Protein AF-A0A846R2W8-F1 (afdb_monomer)

pLDDT: mean 92.47, std 6.95, range [57.16, 98.38]

Radius of gyration: 23.6 Å; Cα contacts (8 Å, |Δi|>4): 115; chains: 1; bounding box: 65×19×68 Å

Nearest PDB structures (foldseek):
  1jch-assembly1_A  TM=5.387E-01  e=5.344E+00  Escherichia coli str. K-12 substr. W3110
  7nsu-assembly1_D  TM=5.513E-01  e=8.727E+00  Escherichia coli

Mean predicted aligned error: 5.33 Å

Secondary structure (DSSP, 8-state):
--HHHHHHHHHHHHHHHHHHHHHHHHHHHHHHHHHHHHHHHHHHHHHHHHHHHHTT---TTHHHHHHHHHHHHHHHHHHHHHHHHHHHHHHHHHHHHHHHHHHHTT----HHHHHHHHHHHHHHHHHHHHHHHHHHHHHHHHHHHHHHHHHHH-

Organism: NCBI:txid523696

Foldseek 3Di:
DPPVVVVVVVVVVVVVVVVVVVVVVVLVVLLVCLCVLLVVLLVVLVVVVVVCVVVVDDDPPNVLSVVLNVLSVLLNVLSVVLVVLVVQLVVLVVVLVVQVVCVVVVHDHDPVSNVVSVVSNVVSVVSSVVSSVSSVVSSVSSVVSVVVVVVRVD

Structure (mmCIF, N/CA/C/O backbone):
data_AF-A0A846R2W8-F1
#
_entry.id   AF-A0A846R2W8-F1
#
loop_
_atom_site.group_PDB
_atom_site.id
_atom_site.type_symbol
_atom_site.label_atom_id
_atom_site.label_alt_id
_atom_site.label_comp_id
_atom_site.label_asym_id
_atom_site.label_entity_id
_atom_site.label_seq_id
_atom_site.pdbx_PDB_ins_code
_atom_site.Cartn_x
_atom_site.Cartn_y
_atom_site.Cartn_z
_atom_site.occupancy
_atom_site.B_iso_or_equiv
_atom_site.auth_seq_id
_atom_site.auth_comp_id
_atom_site.auth_asym_id
_atom_site.auth_atom_id
_atom_site.pdbx_PDB_model_num
ATOM 1 N N . MET A 1 1 ? -35.919 1.512 23.498 1.00 60.72 1 MET A N 1
ATOM 2 C CA . MET A 1 1 ? -35.783 2.609 22.513 1.00 60.72 1 MET A CA 1
ATOM 3 C C . MET A 1 1 ? -37.139 2.775 21.819 1.00 60.72 1 MET A C 1
ATOM 5 O O . MET A 1 1 ? -37.918 1.828 21.871 1.00 60.72 1 MET A O 1
ATOM 9 N N . LYS A 1 2 ? -37.512 3.927 21.231 1.00 76.00 2 LYS A N 1
ATOM 10 C CA . LYS A 1 2 ? -38.753 3.946 20.424 1.00 76.00 2 LYS A CA 1
ATOM 11 C C . LYS A 1 2 ? -38.509 3.103 19.167 1.00 76.00 2 LYS A C 1
ATOM 13 O O . LYS A 1 2 ? -37.433 3.169 18.587 1.00 76.00 2 LYS A O 1
ATOM 18 N N . LYS A 1 3 ? -39.510 2.341 18.720 1.00 81.88 3 LYS A N 1
ATOM 19 C CA . LYS A 1 3 ? -39.408 1.396 17.585 1.00 81.88 3 LYS A CA 1
ATOM 20 C C . LYS A 1 3 ? -38.874 2.035 16.287 1.00 81.88 3 LYS A C 1
ATOM 22 O O . LYS A 1 3 ? -38.259 1.363 15.470 1.00 81.88 3 LYS A O 1
ATOM 27 N N . ARG A 1 4 ? -39.105 3.341 16.104 1.00 84.50 4 ARG A N 1
ATOM 28 C CA . ARG A 1 4 ? -38.555 4.141 14.998 1.00 84.50 4 ARG A CA 1
ATOM 29 C C . ARG A 1 4 ? -37.051 4.388 15.149 1.00 84.50 4 ARG A C 1
ATOM 31 O O . ARG A 1 4 ? -36.325 4.215 14.177 1.00 84.50 4 ARG A O 1
ATOM 38 N N . ASP A 1 5 ? -36.605 4.736 16.351 1.00 86.62 5 ASP A N 1
ATOM 39 C CA . ASP A 1 5 ? -35.197 5.002 16.662 1.00 86.62 5 ASP A CA 1
ATOM 40 C C . ASP A 1 5 ? -34.354 3.726 16.494 1.00 86.62 5 ASP A C 1
ATOM 42 O O . ASP A 1 5 ? -33.241 3.787 15.989 1.00 86.62 5 ASP A O 1
ATOM 46 N N . GLU A 1 6 ? -34.905 2.552 16.834 1.00 89.75 6 GLU A N 1
ATOM 47 C CA . GLU A 1 6 ? -34.289 1.240 16.546 1.00 89.75 6 GLU A CA 1
ATOM 48 C C . GLU A 1 6 ? -34.116 0.989 15.048 1.00 89.75 6 GLU A C 1
ATOM 50 O O . GLU A 1 6 ? -33.077 0.504 14.607 1.00 89.75 6 GLU A O 1
ATOM 55 N N . LEU A 1 7 ? -35.121 1.343 14.251 1.00 91.88 7 LEU A N 1
ATOM 56 C CA . LEU A 1 7 ? -35.117 1.103 12.813 1.00 91.88 7 LEU A CA 1
ATOM 57 C C . LEU A 1 7 ? -34.153 2.053 12.087 1.00 91.88 7 LEU A C 1
ATOM 59 O O . LEU A 1 7 ? -33.445 1.634 11.173 1.00 91.88 7 LEU A O 1
ATOM 63 N N . GLU A 1 8 ? -34.091 3.319 12.507 1.00 92.94 8 GLU A N 1
ATOM 64 C CA . GLU A 1 8 ? -33.086 4.272 12.025 1.00 92.94 8 GLU A CA 1
ATOM 65 C C . GLU A 1 8 ? -31.671 3.866 12.464 1.00 92.94 8 GLU A C 1
ATOM 67 O O . GLU A 1 8 ? -30.768 3.860 11.628 1.00 92.94 8 GLU A O 1
ATOM 72 N N . TYR A 1 9 ? -31.476 3.444 13.719 1.00 91.81 9 TYR A N 1
ATOM 73 C CA . TYR A 1 9 ? -30.190 2.936 14.207 1.00 91.81 9 TYR A CA 1
ATOM 74 C C . TYR A 1 9 ? -29.690 1.749 13.374 1.00 91.81 9 TYR A C 1
ATOM 76 O O . TYR A 1 9 ? -28.564 1.778 12.879 1.00 91.81 9 TYR A O 1
ATOM 84 N N . ASN A 1 10 ? -30.541 0.746 13.143 1.00 93.56 10 ASN A N 1
ATOM 85 C CA . ASN A 1 10 ? -30.174 -0.438 12.363 1.00 93.56 10 ASN A CA 1
ATOM 86 C C . ASN A 1 10 ? -29.787 -0.081 10.920 1.00 93.56 10 ASN A C 1
ATOM 88 O O . ASN A 1 10 ? -28.774 -0.565 10.427 1.00 93.56 10 ASN A O 1
ATOM 92 N N . LYS A 1 11 ? -30.514 0.841 10.269 1.00 95.56 11 LYS A N 1
ATOM 93 C CA . LYS A 1 11 ? -30.148 1.333 8.927 1.00 95.56 11 LYS A CA 1
ATOM 94 C C . LYS A 1 11 ? -28.749 1.949 8.893 1.00 95.56 11 LYS A C 1
ATOM 96 O O . LYS A 1 11 ? -28.006 1.727 7.938 1.00 95.56 11 LYS A O 1
ATOM 101 N N . TRP A 1 12 ? -28.385 2.726 9.912 1.00 95.81 12 TRP A N 1
ATOM 102 C CA . TRP A 1 12 ? -27.055 3.329 10.002 1.00 95.81 12 TRP A CA 1
ATOM 103 C C . TRP A 1 12 ? -25.961 2.301 10.291 1.00 95.81 12 TRP A C 1
ATOM 105 O O . TRP A 1 12 ? -24.883 2.398 9.705 1.00 95.81 12 TRP A O 1
ATOM 115 N N . VAL A 1 13 ? -26.235 1.299 11.130 1.00 95.38 13 VAL A N 1
ATOM 116 C CA . VAL A 1 13 ? -25.313 0.176 11.372 1.00 95.38 13 VAL A CA 1
ATOM 117 C C . VAL A 1 13 ? -25.058 -0.601 10.080 1.00 95.38 13 VAL A C 1
ATOM 119 O O . VAL A 1 13 ? -23.901 -0.829 9.724 1.00 95.38 13 VAL A O 1
ATOM 122 N N . ASP A 1 14 ? -26.109 -0.927 9.328 1.00 95.50 14 ASP A N 1
ATOM 123 C CA . ASP A 1 14 ? -25.990 -1.614 8.039 1.00 95.50 14 ASP A CA 1
ATOM 124 C C . ASP A 1 14 ? -25.208 -0.773 7.025 1.00 95.50 14 ASP A C 1
ATOM 126 O O . ASP A 1 14 ? -24.322 -1.273 6.328 1.00 95.50 14 ASP A O 1
ATOM 130 N N . HIS A 1 15 ? -25.490 0.529 6.946 1.00 94.44 15 HIS A N 1
ATOM 131 C CA . HIS A 1 15 ? -24.761 1.439 6.065 1.00 94.44 15 HIS A CA 1
ATOM 132 C C . HIS A 1 15 ? -23.267 1.524 6.424 1.00 94.44 15 HIS A C 1
ATOM 134 O O . HIS A 1 15 ? -22.408 1.497 5.536 1.00 94.44 15 HIS A O 1
ATOM 140 N N . LEU A 1 16 ? -22.944 1.579 7.719 1.00 93.94 16 LEU A N 1
ATOM 141 C CA . LEU A 1 16 ? -21.571 1.606 8.216 1.00 93.9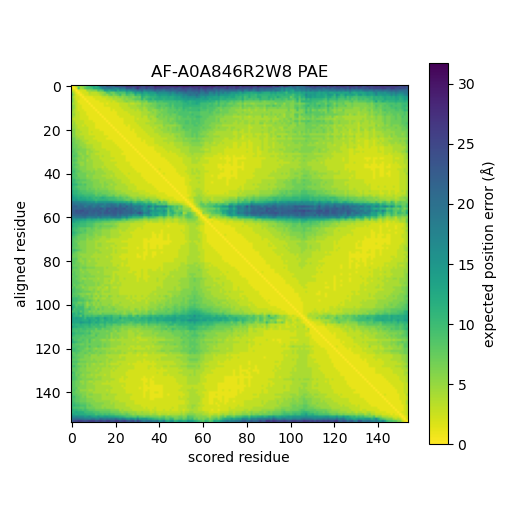4 16 LEU A CA 1
ATOM 142 C C . LEU A 1 16 ? -20.823 0.308 7.888 1.00 93.94 16 LEU A C 1
ATOM 144 O O . LEU A 1 16 ? -19.694 0.366 7.398 1.00 93.94 16 LEU A O 1
ATOM 148 N N . ASN A 1 17 ? -21.447 -0.849 8.119 1.00 95.50 17 ASN A N 1
ATOM 149 C CA . ASN A 1 17 ? -20.858 -2.155 7.814 1.00 95.50 17 ASN A CA 1
ATOM 150 C C . ASN A 1 17 ? -20.571 -2.297 6.314 1.00 95.50 17 ASN A C 1
ATOM 152 O O . ASN A 1 17 ? -19.439 -2.594 5.933 1.00 95.50 17 ASN A O 1
ATOM 156 N N . ASN A 1 18 ? -21.542 -1.949 5.465 1.00 94.88 18 ASN A N 1
ATOM 157 C CA . ASN A 1 18 ? -21.366 -1.941 4.011 1.00 94.88 18 ASN A CA 1
ATOM 158 C C . ASN A 1 18 ? -20.216 -1.026 3.564 1.00 94.88 18 ASN A C 1
ATOM 160 O O . ASN A 1 18 ? -19.436 -1.371 2.677 1.00 94.88 18 ASN A O 1
ATOM 164 N N . THR A 1 19 ? -20.096 0.156 4.170 1.00 94.75 19 THR A N 1
ATOM 165 C CA . THR A 1 19 ? -19.022 1.102 3.841 1.00 94.75 19 THR A CA 1
ATOM 166 C C . THR A 1 19 ? -17.655 0.548 4.241 1.00 94.75 19 THR A C 1
ATOM 168 O O . THR A 1 19 ? -16.716 0.617 3.451 1.00 94.75 19 THR A O 1
ATOM 171 N N . ARG A 1 20 ? -17.538 -0.072 5.423 1.00 93.81 20 ARG A N 1
ATOM 172 C CA . ARG A 1 20 ? -16.296 -0.720 5.883 1.00 93.81 20 ARG A CA 1
ATOM 173 C C . ARG A 1 20 ? -15.862 -1.855 4.960 1.00 93.81 20 ARG A C 1
ATOM 175 O O . ARG A 1 20 ? -14.692 -1.918 4.587 1.00 93.81 20 ARG A O 1
ATOM 182 N N . GLU A 1 21 ? -16.789 -2.720 4.558 1.00 94.00 21 GLU A N 1
ATOM 183 C CA . GLU A 1 21 ? -16.500 -3.816 3.628 1.00 94.00 21 GLU A CA 1
ATOM 184 C C . GLU A 1 21 ? -16.001 -3.301 2.276 1.00 94.00 21 GLU A C 1
ATOM 186 O O . GLU A 1 21 ? -14.988 -3.785 1.764 1.00 94.00 21 GLU A O 1
ATOM 191 N N . ARG A 1 22 ? -16.656 -2.272 1.725 1.00 94.06 22 ARG A N 1
ATOM 192 C CA . ARG A 1 22 ? -16.244 -1.638 0.465 1.00 94.06 22 ARG A CA 1
ATOM 193 C C . ARG A 1 22 ? -14.858 -1.007 0.562 1.00 94.06 22 ARG A C 1
ATOM 195 O O . ARG A 1 22 ? -14.052 -1.193 -0.348 1.00 94.06 22 ARG A O 1
ATOM 202 N N . THR A 1 23 ? -14.557 -0.316 1.659 1.00 92.44 23 THR A N 1
ATOM 203 C CA . THR A 1 23 ? -13.227 0.261 1.900 1.00 92.44 23 THR A CA 1
ATOM 204 C C . THR A 1 23 ? -12.159 -0.827 1.981 1.00 92.44 23 THR A C 1
ATOM 206 O O . THR A 1 23 ? -11.139 -0.738 1.301 1.00 92.44 23 THR A O 1
ATOM 209 N N . ASN A 1 24 ? -12.410 -1.900 2.734 1.00 89.25 24 ASN A N 1
ATOM 210 C CA . ASN A 1 24 ? -11.477 -3.024 2.851 1.00 89.25 24 ASN A CA 1
ATOM 211 C C . ASN A 1 24 ? -11.238 -3.718 1.504 1.00 89.25 24 ASN A C 1
ATOM 213 O O . ASN A 1 24 ? -10.107 -4.080 1.180 1.00 89.25 24 ASN A O 1
ATOM 217 N N . TYR A 1 25 ? -12.293 -3.889 0.705 1.00 92.88 25 TYR A N 1
ATOM 218 C CA . TYR A 1 25 ? -12.178 -4.423 -0.647 1.00 92.88 25 TYR A CA 1
ATOM 219 C C . TYR A 1 25 ? -11.318 -3.522 -1.543 1.00 92.88 25 TYR A C 1
ATOM 221 O O . TYR A 1 25 ? -10.426 -4.022 -2.228 1.00 92.88 25 TYR A O 1
ATOM 229 N N . ALA A 1 26 ? -11.541 -2.204 -1.511 1.00 92.38 26 ALA A N 1
ATOM 230 C CA . ALA A 1 26 ? -10.762 -1.247 -2.291 1.00 92.38 26 ALA A CA 1
ATOM 231 C C . ALA A 1 26 ? -9.271 -1.275 -1.917 1.00 92.38 26 ALA A C 1
ATOM 233 O O . ALA A 1 26 ? -8.429 -1.334 -2.810 1.00 92.38 26 ALA A O 1
ATOM 234 N N . ILE A 1 27 ? -8.945 -1.315 -0.619 1.00 89.25 27 ILE A N 1
ATOM 235 C CA . ILE A 1 27 ? -7.559 -1.415 -0.130 1.00 89.25 27 ILE A CA 1
ATOM 236 C C . ILE A 1 27 ? -6.881 -2.674 -0.683 1.00 89.25 27 ILE A C 1
ATOM 238 O O . ILE A 1 27 ? -5.858 -2.576 -1.354 1.00 89.25 27 ILE A O 1
ATOM 242 N N . ARG A 1 28 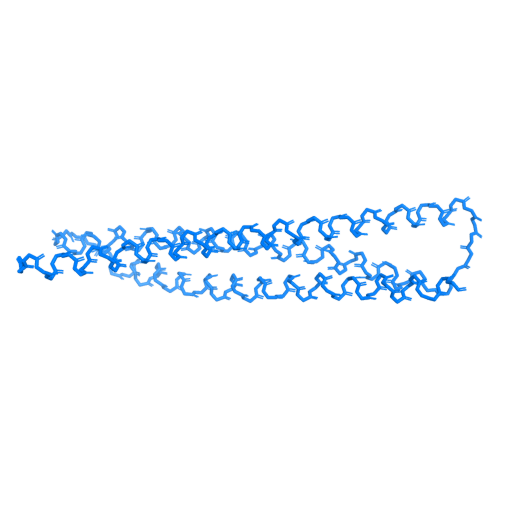? -7.509 -3.847 -0.518 1.00 92.00 28 ARG A N 1
ATOM 243 C CA . ARG A 1 28 ? -6.961 -5.118 -1.029 1.00 92.00 28 ARG A CA 1
ATOM 244 C C . ARG A 1 28 ? -6.750 -5.102 -2.543 1.00 92.00 28 ARG A C 1
ATOM 246 O O . ARG A 1 28 ? -5.801 -5.695 -3.047 1.00 92.00 28 ARG A O 1
ATOM 253 N N . ARG A 1 29 ? -7.646 -4.452 -3.291 1.00 94.19 29 ARG A N 1
ATOM 254 C CA . ARG A 1 29 ? -7.506 -4.310 -4.745 1.00 94.19 29 ARG A CA 1
ATOM 255 C C . ARG A 1 29 ? -6.331 -3.419 -5.124 1.00 94.19 29 ARG A C 1
ATOM 257 O O . ARG A 1 29 ? -5.639 -3.757 -6.078 1.00 94.19 29 ARG A O 1
ATOM 264 N N . MET A 1 30 ? -6.095 -2.330 -4.397 1.00 94.06 30 MET A N 1
ATOM 265 C CA . MET A 1 30 ? -4.930 -1.476 -4.633 1.00 94.06 30 MET A CA 1
ATOM 266 C C . MET A 1 30 ? -3.623 -2.235 -4.393 1.00 94.06 30 MET A C 1
ATOM 268 O O . MET A 1 30 ? -2.748 -2.188 -5.252 1.00 94.06 30 MET A O 1
ATOM 272 N N . ASP A 1 31 ? -3.527 -3.012 -3.312 1.00 94.06 31 ASP A N 1
ATOM 273 C CA . ASP A 1 31 ? -2.345 -3.842 -3.034 1.00 94.06 31 ASP A CA 1
ATOM 274 C C . ASP A 1 31 ? -2.071 -4.841 -4.167 1.00 94.06 31 ASP A C 1
ATOM 276 O O . ASP A 1 31 ? -0.957 -4.931 -4.685 1.00 94.06 31 ASP A O 1
ATOM 280 N N . LEU A 1 32 ? -3.112 -5.551 -4.618 1.00 95.44 32 LEU A N 1
ATOM 281 C CA . LEU A 1 32 ? -3.000 -6.491 -5.735 1.00 95.44 32 LEU A CA 1
ATOM 282 C C . LEU A 1 32 ? -2.573 -5.804 -7.035 1.00 95.44 32 LEU A C 1
ATOM 284 O O . LEU A 1 32 ? -1.780 -6.373 -7.785 1.00 95.44 32 LEU A O 1
ATOM 288 N N . LEU A 1 33 ? -3.079 -4.600 -7.312 1.00 97.00 33 LEU A N 1
ATOM 289 C CA . LEU A 1 33 ? -2.689 -3.829 -8.493 1.00 97.00 33 LEU A CA 1
ATOM 290 C C . LEU A 1 33 ? -1.216 -3.429 -8.434 1.00 97.00 33 LEU A C 1
ATOM 292 O O . LEU A 1 33 ? -0.514 -3.630 -9.420 1.00 97.00 33 LEU A O 1
ATOM 296 N N . ILE A 1 34 ? -0.735 -2.939 -7.288 1.00 97.50 34 ILE A N 1
ATOM 297 C CA . ILE A 1 34 ? 0.671 -2.550 -7.111 1.00 97.50 34 ILE A CA 1
ATOM 298 C C . ILE A 1 34 ? 1.584 -3.756 -7.328 1.00 97.50 34 ILE A C 1
ATOM 300 O O . ILE A 1 34 ? 2.521 -3.679 -8.119 1.00 97.50 34 ILE A O 1
ATOM 304 N N . ILE A 1 35 ? 1.284 -4.890 -6.690 1.00 97.25 35 ILE A N 1
ATOM 305 C CA . ILE A 1 35 ? 2.079 -6.116 -6.845 1.00 97.25 35 ILE A CA 1
ATOM 306 C C . ILE A 1 35 ? 2.073 -6.589 -8.303 1.00 97.25 35 ILE A C 1
ATOM 308 O O . ILE A 1 35 ? 3.127 -6.917 -8.844 1.00 97.25 35 ILE A O 1
ATOM 312 N N . SER A 1 36 ? 0.907 -6.595 -8.953 1.00 98.00 36 SER A N 1
ATOM 313 C CA . SER A 1 36 ? 0.771 -7.091 -10.328 1.00 98.00 36 SER A CA 1
ATOM 314 C C . SER A 1 36 ? 1.497 -6.200 -11.336 1.00 98.00 36 SER A C 1
ATOM 316 O O . SER A 1 36 ? 2.233 -6.702 -12.181 1.00 98.00 36 SER A O 1
ATOM 318 N N . ILE A 1 37 ? 1.318 -4.879 -11.240 1.00 98.00 37 ILE A N 1
ATOM 319 C CA . ILE A 1 37 ? 1.911 -3.912 -12.170 1.00 98.00 37 ILE A CA 1
ATOM 320 C C . ILE A 1 37 ? 3.421 -3.841 -11.972 1.00 98.00 37 ILE A C 1
ATOM 322 O O . ILE A 1 37 ? 4.165 -3.977 -12.940 1.00 98.00 37 ILE A O 1
ATOM 326 N N . CYS A 1 38 ? 3.891 -3.672 -10.735 1.00 98.25 38 CYS A N 1
ATOM 327 C CA . CYS A 1 38 ? 5.324 -3.617 -10.467 1.00 98.25 38 CYS A CA 1
ATOM 328 C C . CYS A 1 38 ? 6.001 -4.959 -10.781 1.00 98.25 38 CYS A C 1
ATOM 330 O O . CYS A 1 38 ? 7.085 -4.968 -11.355 1.00 98.25 38 CYS A O 1
ATOM 332 N N . GLY A 1 39 ? 5.368 -6.091 -10.452 1.00 98.00 39 GLY A N 1
ATOM 333 C CA . GLY A 1 39 ? 5.905 -7.422 -10.743 1.00 98.00 39 GLY A CA 1
ATOM 334 C C . GLY A 1 39 ? 6.010 -7.685 -12.244 1.00 98.00 39 GLY A C 1
ATOM 335 O O . GLY A 1 39 ? 7.056 -8.119 -12.721 1.00 98.00 39 GLY A O 1
ATOM 336 N N . GLY A 1 40 ? 4.963 -7.344 -13.003 1.00 97.88 40 GLY A N 1
ATOM 337 C CA . GLY A 1 40 ? 4.986 -7.398 -14.465 1.00 97.88 40 GLY A CA 1
ATOM 338 C C . GLY A 1 40 ? 6.023 -6.450 -15.075 1.00 97.88 40 GLY A C 1
ATOM 339 O O . GLY A 1 40 ? 6.751 -6.845 -15.980 1.00 97.88 40 GLY A O 1
ATOM 340 N N . GLY A 1 41 ? 6.149 -5.230 -14.544 1.00 97.00 41 GLY A N 1
ATOM 341 C CA . GLY A 1 41 ? 7.160 -4.259 -14.966 1.00 97.00 41 GLY A CA 1
ATOM 342 C C . GLY A 1 41 ? 8.588 -4.766 -14.755 1.00 97.00 41 GLY A C 1
ATOM 343 O O . GLY A 1 41 ? 9.393 -4.719 -15.679 1.00 97.00 41 GLY A O 1
ATOM 344 N N . ILE A 1 42 ? 8.890 -5.321 -13.578 1.00 97.75 42 ILE A N 1
ATOM 345 C CA . ILE A 1 42 ? 10.196 -5.934 -13.280 1.00 97.75 42 ILE A CA 1
ATOM 346 C C . ILE A 1 42 ? 10.481 -7.105 -14.226 1.00 97.75 42 ILE A C 1
ATOM 348 O O . ILE A 1 42 ? 11.595 -7.217 -14.734 1.00 97.75 42 ILE A O 1
ATOM 352 N N . TYR A 1 43 ? 9.486 -7.960 -14.485 1.00 97.31 43 TYR A N 1
ATOM 353 C CA . TYR A 1 43 ? 9.632 -9.074 -15.421 1.00 97.31 43 TYR A CA 1
ATOM 354 C C . TYR A 1 43 ? 10.003 -8.588 -16.827 1.00 97.31 43 TYR A C 1
ATOM 356 O O . TYR A 1 43 ? 11.003 -9.042 -17.377 1.00 97.31 43 TYR A O 1
ATOM 364 N N . ILE A 1 44 ? 9.258 -7.616 -17.367 1.00 95.38 44 ILE A N 1
ATOM 365 C CA . ILE A 1 44 ? 9.550 -7.011 -18.676 1.00 95.38 44 ILE A CA 1
ATOM 366 C C . ILE A 1 44 ? 10.972 -6.447 -18.699 1.00 95.38 44 ILE A C 1
ATOM 368 O O . ILE A 1 44 ? 11.704 -6.673 -19.652 1.00 95.38 44 ILE A O 1
ATOM 372 N N . ILE A 1 45 ? 11.389 -5.748 -17.643 1.00 94.44 45 ILE A N 1
ATOM 373 C CA . ILE A 1 45 ? 12.732 -5.167 -17.551 1.00 94.44 45 ILE A CA 1
ATOM 374 C C . ILE A 1 45 ? 13.818 -6.246 -17.602 1.00 94.44 45 ILE A C 1
ATOM 376 O O . ILE A 1 45 ? 14.789 -6.089 -18.340 1.00 94.44 45 ILE A O 1
ATOM 380 N N . PHE A 1 46 ? 13.665 -7.348 -16.861 1.00 93.94 46 PHE A N 1
ATOM 381 C CA . PHE A 1 46 ? 14.641 -8.439 -16.891 1.00 93.94 46 PHE A CA 1
ATOM 382 C C . PHE A 1 46 ? 14.708 -9.141 -18.244 1.00 93.94 46 PHE A C 1
ATOM 384 O O . PHE A 1 46 ? 15.809 -9.421 -18.716 1.00 93.94 46 PHE A O 1
ATOM 391 N N . GLU A 1 47 ? 13.562 -9.403 -18.871 1.00 93.62 47 GLU A N 1
ATOM 392 C CA . GLU A 1 47 ? 13.505 -9.976 -20.217 1.00 93.62 47 GLU A CA 1
ATOM 393 C C . GLU A 1 47 ? 14.195 -9.052 -21.226 1.00 93.62 47 GLU A C 1
ATOM 395 O O . GLU A 1 47 ? 15.084 -9.493 -21.949 1.00 93.62 47 GLU A O 1
ATOM 400 N N . THR A 1 48 ? 13.879 -7.756 -21.198 1.00 91.44 48 THR A N 1
ATOM 401 C CA . THR A 1 48 ? 14.500 -6.7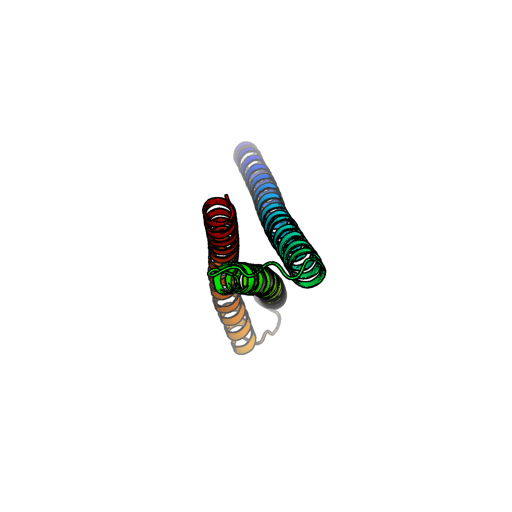55 -22.069 1.00 91.44 48 THR A CA 1
ATOM 402 C C . THR A 1 48 ? 16.016 -6.716 -21.886 1.00 91.44 48 THR A C 1
ATOM 404 O O . THR A 1 48 ? 16.737 -6.846 -22.868 1.00 91.44 48 THR A O 1
ATOM 407 N N . ILE A 1 49 ? 16.525 -6.634 -20.648 1.00 90.12 49 ILE A N 1
ATOM 408 C CA . ILE A 1 49 ? 17.976 -6.655 -20.377 1.00 90.12 49 ILE A CA 1
ATOM 409 C C . ILE A 1 49 ? 18.621 -7.956 -20.883 1.00 90.12 49 ILE A C 1
ATOM 411 O O . ILE A 1 49 ? 19.743 -7.929 -21.394 1.00 90.12 49 ILE A O 1
ATOM 415 N N . ARG A 1 50 ? 17.943 -9.103 -20.737 1.00 90.31 50 ARG A N 1
ATOM 416 C CA . ARG A 1 50 ? 18.463 -10.402 -21.184 1.00 90.31 50 ARG A CA 1
ATOM 417 C C . ARG A 1 50 ? 18.608 -10.455 -22.702 1.00 90.31 50 ARG A C 1
ATOM 419 O O . ARG A 1 50 ? 19.676 -10.830 -23.176 1.00 90.31 50 ARG A O 1
ATOM 426 N N . GLU A 1 51 ? 17.568 -10.081 -23.442 1.00 89.62 51 GLU A N 1
ATOM 427 C CA . GLU A 1 51 ? 17.609 -10.052 -24.909 1.00 89.62 51 GLU A CA 1
ATOM 428 C C . GLU A 1 51 ? 18.676 -9.065 -25.394 1.00 89.62 51 GLU A C 1
ATOM 430 O O . GLU A 1 51 ? 19.520 -9.401 -26.218 1.00 89.62 51 GLU A O 1
ATOM 435 N N . MET A 1 52 ? 18.717 -7.877 -24.795 1.00 84.25 52 MET A N 1
ATOM 436 C CA . MET A 1 52 ? 19.690 -6.829 -25.095 1.00 84.25 52 MET A CA 1
ATOM 437 C C . MET A 1 52 ? 21.143 -7.300 -24.981 1.00 84.25 52 MET A C 1
ATOM 439 O O . MET A 1 52 ? 21.934 -7.099 -25.901 1.00 84.25 52 MET A O 1
ATOM 443 N N . LYS A 1 53 ? 21.479 -8.001 -23.893 1.00 84.50 53 LYS A N 1
ATOM 444 C CA . LYS A 1 53 ? 22.810 -8.597 -23.709 1.00 84.50 53 LYS A CA 1
ATOM 445 C C . LYS A 1 53 ? 23.081 -9.765 -24.654 1.00 84.50 53 LYS A C 1
ATOM 447 O O . LYS A 1 53 ? 24.234 -10.003 -24.990 1.00 84.50 53 LYS A O 1
ATOM 452 N N . GLY A 1 54 ? 22.045 -10.497 -25.062 1.00 85.00 54 GLY A N 1
ATOM 453 C CA . GLY A 1 54 ? 22.165 -11.614 -25.998 1.00 85.00 54 GLY A CA 1
ATOM 454 C C . GLY A 1 54 ? 22.482 -11.188 -27.434 1.00 85.00 54 GLY A C 1
ATOM 455 O O . GLY A 1 54 ? 23.151 -11.934 -28.142 1.00 85.00 54 GLY A O 1
ATOM 456 N N . TYR A 1 55 ? 22.035 -9.999 -27.849 1.00 82.75 55 TYR A N 1
ATOM 457 C CA . TYR A 1 55 ? 22.231 -9.475 -29.208 1.00 82.75 55 TYR A CA 1
ATOM 458 C C . TYR A 1 55 ? 23.362 -8.437 -29.337 1.00 82.75 55 TYR A C 1
ATOM 460 O O . TYR A 1 55 ? 23.517 -7.875 -30.417 1.00 82.75 55 TYR A O 1
ATOM 468 N N . GLU A 1 56 ? 24.136 -8.177 -28.273 1.00 76.81 56 GLU A N 1
ATOM 469 C CA . GLU A 1 56 ? 25.227 -7.175 -28.247 1.00 76.81 56 GLU A CA 1
ATOM 470 C C . GLU A 1 56 ? 24.798 -5.785 -28.757 1.00 76.81 56 GLU A C 1
ATOM 472 O O . GLU A 1 56 ? 25.552 -5.081 -29.428 1.00 76.81 56 GLU A O 1
ATOM 477 N N . VAL A 1 57 ? 23.559 -5.383 -28.467 1.00 73.81 57 VAL A N 1
ATOM 478 C CA . VAL A 1 57 ? 23.067 -4.062 -28.865 1.00 73.81 57 VAL A CA 1
ATOM 479 C C . VAL A 1 57 ? 23.505 -3.046 -27.810 1.00 73.81 57 VAL A C 1
ATOM 481 O O . VAL A 1 57 ? 23.184 -3.203 -26.634 1.00 73.81 57 VAL A O 1
ATOM 484 N N . ASP A 1 58 ? 24.229 -2.008 -28.224 1.00 66.31 58 ASP A N 1
ATOM 485 C CA . ASP A 1 58 ? 24.582 -0.875 -27.365 1.00 66.31 58 ASP A CA 1
ATOM 486 C C . ASP A 1 58 ? 23.452 0.166 -27.361 1.00 66.31 58 ASP A C 1
ATOM 488 O O . ASP A 1 58 ? 22.951 0.566 -28.415 1.00 66.31 58 ASP A O 1
ATOM 492 N N . PHE A 1 59 ? 23.069 0.653 -26.178 1.00 70.19 59 PHE A N 1
ATOM 493 C CA . PHE A 1 59 ? 22.110 1.757 -26.029 1.00 70.19 59 PHE A CA 1
ATOM 494 C C . PHE A 1 59 ? 22.555 2.738 -24.951 1.00 70.19 59 PHE A C 1
ATOM 496 O O . PHE A 1 59 ? 22.933 2.354 -23.845 1.00 70.19 59 PHE A O 1
ATOM 503 N N . GLU A 1 60 ? 22.384 4.027 -25.242 1.00 70.12 60 GLU A N 1
ATOM 504 C CA . GLU A 1 60 ? 22.779 5.132 -24.362 1.00 70.12 60 GLU A CA 1
ATOM 505 C C . GLU A 1 60 ? 21.923 5.250 -23.081 1.00 70.12 60 GLU A C 1
ATOM 507 O O . GLU A 1 60 ? 22.288 5.980 -22.164 1.00 70.12 60 GLU A O 1
ATOM 512 N N . ASN A 1 61 ? 20.806 4.512 -22.972 1.00 79.94 61 ASN A N 1
ATOM 513 C CA . ASN A 1 61 ? 19.799 4.697 -21.917 1.00 79.94 61 ASN A CA 1
ATOM 514 C C . ASN A 1 61 ? 19.539 3.468 -21.019 1.00 79.94 61 ASN A C 1
ATOM 516 O O . ASN A 1 61 ? 18.500 3.415 -20.354 1.00 79.94 61 ASN A O 1
ATOM 520 N N . GLU A 1 62 ? 20.463 2.500 -20.936 1.00 84.94 62 GLU A N 1
ATOM 521 C CA . GLU A 1 62 ? 20.333 1.325 -20.040 1.00 84.94 62 GLU A CA 1
ATOM 522 C C . GLU A 1 62 ? 20.037 1.738 -18.582 1.00 84.94 62 GLU A C 1
ATOM 524 O O . GLU A 1 62 ? 19.217 1.123 -17.893 1.00 84.94 62 GLU A O 1
ATOM 529 N N . GLY A 1 63 ? 20.634 2.844 -18.124 1.00 89.12 63 GLY A N 1
ATOM 530 C CA . GLY A 1 63 ? 20.416 3.382 -16.781 1.00 89.12 63 GLY A CA 1
ATOM 531 C C . GLY A 1 63 ? 18.949 3.705 -16.472 1.00 89.12 63 GLY A C 1
ATOM 532 O O . GLY A 1 63 ? 18.489 3.435 -15.362 1.00 89.12 63 GLY A O 1
ATOM 533 N N . THR A 1 64 ? 18.184 4.211 -17.446 1.00 92.19 64 THR A N 1
ATOM 534 C CA . THR A 1 64 ? 16.751 4.516 -17.273 1.00 92.19 64 THR A CA 1
ATOM 535 C C . THR A 1 64 ? 15.938 3.241 -17.052 1.00 92.19 64 THR A C 1
ATOM 537 O O . THR A 1 64 ? 15.050 3.209 -16.196 1.00 92.19 64 THR A O 1
ATOM 540 N N . LEU A 1 65 ? 16.275 2.171 -17.776 1.00 93.06 65 LEU A N 1
ATOM 541 C CA . LEU A 1 65 ? 15.624 0.870 -17.644 1.00 93.06 65 LEU A CA 1
ATOM 542 C C . LEU A 1 65 ? 15.898 0.247 -16.266 1.00 93.06 65 LEU A C 1
ATOM 544 O O . LEU A 1 65 ? 14.970 -0.181 -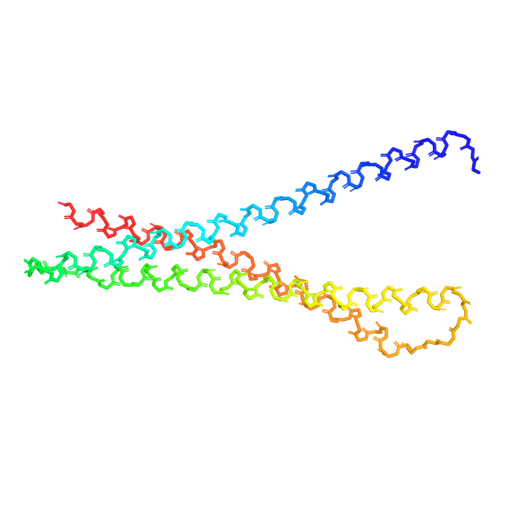15.577 1.00 93.06 65 LEU A O 1
ATOM 548 N N . ILE A 1 66 ? 17.159 0.268 -15.820 1.00 93.75 66 ILE A N 1
ATOM 549 C CA . ILE A 1 66 ? 17.548 -0.225 -14.490 1.00 93.75 66 ILE A CA 1
ATOM 550 C C . ILE A 1 66 ? 16.862 0.593 -13.390 1.00 93.75 66 ILE A C 1
ATOM 552 O O . ILE A 1 66 ? 16.325 0.025 -12.435 1.00 93.75 66 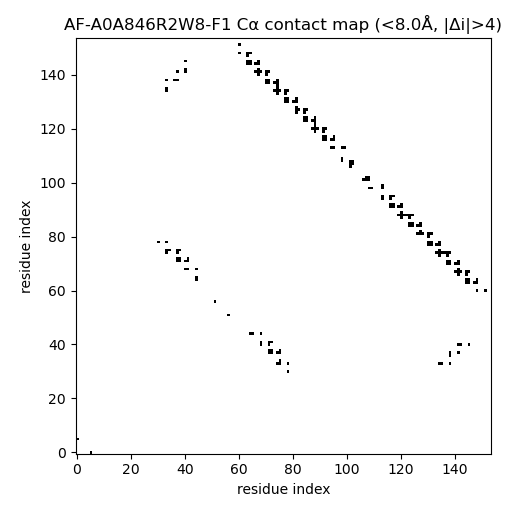ILE A O 1
ATOM 556 N N . PHE A 1 67 ? 16.826 1.921 -13.527 1.00 95.62 67 PHE A N 1
ATOM 557 C CA . PHE A 1 67 ? 16.195 2.795 -12.541 1.00 95.62 67 PHE A CA 1
ATOM 558 C C . PHE A 1 67 ? 14.678 2.572 -12.450 1.00 95.62 67 PHE A C 1
ATOM 560 O O . PHE A 1 67 ? 14.124 2.573 -11.348 1.00 95.62 67 PHE A O 1
ATOM 567 N N . SER A 1 68 ? 14.008 2.291 -13.574 1.00 96.50 68 SER A N 1
ATOM 568 C CA . SER A 1 68 ? 12.603 1.862 -13.581 1.00 96.50 68 SER A CA 1
ATOM 569 C C . SER A 1 68 ? 12.406 0.580 -12.761 1.00 96.50 68 SER A C 1
ATOM 571 O O . SER A 1 68 ? 11.529 0.526 -11.895 1.00 96.50 68 SER A O 1
ATOM 573 N N . GLY A 1 69 ? 13.277 -0.417 -12.947 1.00 96.88 69 GLY A N 1
ATOM 574 C CA . GLY A 1 69 ? 13.206 -1.699 -12.239 1.00 96.88 69 GLY A CA 1
ATOM 575 C C . GLY A 1 69 ? 13.414 -1.553 -10.735 1.00 96.88 69 GLY A C 1
ATOM 576 O O . GLY A 1 69 ? 12.639 -2.088 -9.941 1.00 96.88 69 GLY A O 1
ATOM 577 N N . ILE A 1 70 ? 14.408 -0.757 -10.336 1.00 97.62 70 ILE A N 1
ATOM 578 C CA . ILE A 1 70 ? 14.655 -0.409 -8.931 1.00 97.62 70 ILE A CA 1
ATOM 579 C C . ILE A 1 70 ? 13.439 0.311 -8.334 1.00 97.62 70 ILE A C 1
ATOM 581 O O . ILE A 1 70 ? 13.018 -0.003 -7.221 1.00 97.62 70 ILE A O 1
ATOM 585 N N . THR A 1 71 ? 12.834 1.237 -9.079 1.00 98.00 71 THR A N 1
ATOM 586 C CA . THR A 1 71 ? 11.644 1.971 -8.631 1.00 98.00 71 THR A CA 1
ATOM 587 C C . THR A 1 71 ? 10.455 1.034 -8.404 1.00 98.00 71 THR A C 1
ATOM 589 O O . THR A 1 71 ? 9.795 1.128 -7.367 1.00 98.00 71 THR A O 1
ATOM 592 N N . PHE A 1 72 ? 10.204 0.082 -9.309 1.00 98.38 72 PHE A N 1
ATOM 593 C CA . PHE A 1 72 ? 9.171 -0.939 -9.111 1.00 98.38 72 PHE A CA 1
ATOM 594 C C . PHE A 1 72 ? 9.451 -1.837 -7.902 1.00 98.38 72 PHE A C 1
ATOM 596 O O . PHE A 1 72 ? 8.531 -2.131 -7.134 1.00 98.38 72 PHE A O 1
ATOM 603 N N . LEU A 1 73 ? 10.710 -2.238 -7.695 1.00 98.19 73 LEU A N 1
ATOM 604 C CA . LEU A 1 73 ? 11.112 -3.044 -6.542 1.00 98.19 73 LEU A CA 1
ATOM 605 C C . LEU A 1 73 ? 10.857 -2.303 -5.225 1.00 98.19 73 LEU A C 1
ATOM 607 O O . LEU A 1 73 ? 10.299 -2.881 -4.286 1.00 98.19 73 LEU A O 1
ATOM 611 N N . PHE A 1 74 ? 11.207 -1.016 -5.162 1.00 98.00 74 PHE A N 1
ATOM 612 C CA . PHE A 1 74 ? 10.859 -0.173 -4.021 1.00 98.00 74 PHE A CA 1
ATOM 613 C C . PHE A 1 74 ? 9.344 -0.048 -3.861 1.00 98.00 74 PHE A C 1
ATOM 615 O O . PHE A 1 74 ? 8.859 -0.201 -2.747 1.00 98.00 74 PHE A O 1
ATOM 622 N N . GLY A 1 75 ? 8.584 0.125 -4.947 1.00 98.00 75 GLY A N 1
ATOM 623 C CA . GLY A 1 75 ? 7.119 0.167 -4.908 1.00 98.00 75 GLY A CA 1
ATOM 624 C C . GLY A 1 75 ? 6.496 -1.063 -4.234 1.00 98.00 75 GLY A C 1
ATOM 625 O O . GLY A 1 75 ? 5.696 -0.913 -3.308 1.00 98.00 75 GLY A O 1
ATOM 626 N N . ILE A 1 76 ? 6.909 -2.275 -4.629 1.00 97.38 76 ILE A N 1
ATOM 627 C CA . ILE A 1 76 ? 6.447 -3.535 -4.007 1.00 97.38 76 ILE A CA 1
ATOM 628 C C . ILE A 1 76 ? 6.887 -3.615 -2.547 1.00 97.38 76 ILE A C 1
ATOM 630 O O . ILE A 1 76 ? 6.089 -3.953 -1.674 1.00 97.38 76 ILE A O 1
ATOM 634 N N . THR A 1 77 ? 8.149 -3.294 -2.269 1.00 97.88 77 THR A N 1
ATOM 635 C CA . THR A 1 77 ? 8.707 -3.387 -0.915 1.00 97.88 77 THR A CA 1
ATOM 636 C C . THR A 1 77 ? 7.983 -2.438 0.041 1.00 97.88 77 THR A C 1
ATOM 638 O O . THR A 1 77 ? 7.573 -2.841 1.127 1.00 97.88 77 THR A O 1
ATOM 641 N N . THR A 1 78 ? 7.753 -1.190 -0.371 1.00 97.88 78 THR A N 1
ATOM 642 C CA . THR A 1 78 ? 6.989 -0.199 0.392 1.00 97.88 78 THR A CA 1
ATOM 643 C C . THR A 1 78 ? 5.542 -0.648 0.600 1.00 97.88 78 THR A C 1
ATOM 645 O O . THR A 1 78 ? 5.033 -0.517 1.714 1.00 97.88 78 THR A O 1
ATOM 648 N N . ASN A 1 79 ? 4.893 -1.227 -0.420 1.00 97.31 79 ASN A N 1
ATOM 649 C CA . ASN A 1 79 ? 3.542 -1.774 -0.275 1.00 97.31 79 ASN A CA 1
ATOM 650 C C . ASN A 1 79 ? 3.498 -2.923 0.748 1.00 97.31 79 ASN A C 1
ATOM 652 O O . ASN A 1 79 ? 2.648 -2.926 1.636 1.00 97.31 79 ASN A O 1
ATOM 656 N N . PHE A 1 80 ? 4.459 -3.846 0.704 1.00 96.94 80 PHE A N 1
ATOM 657 C CA . PHE A 1 80 ? 4.557 -4.930 1.681 1.00 96.94 80 PHE A CA 1
ATOM 658 C C . PHE A 1 80 ? 4.761 -4.409 3.112 1.00 96.94 80 PHE A C 1
ATOM 660 O O . PHE A 1 80 ? 4.075 -4.844 4.038 1.00 96.94 80 PHE A O 1
ATOM 667 N N . ILE A 1 81 ? 5.656 -3.432 3.307 1.00 97.06 81 ILE A N 1
ATOM 668 C CA . ILE A 1 81 ? 5.877 -2.819 4.626 1.00 97.06 81 ILE A CA 1
ATOM 669 C C . ILE A 1 81 ? 4.588 -2.158 5.131 1.00 97.06 81 ILE A C 1
ATOM 671 O O . ILE A 1 81 ? 4.269 -2.298 6.310 1.00 97.06 81 ILE A O 1
ATOM 675 N N . SER A 1 82 ? 3.818 -1.509 4.251 1.00 96.31 82 SER A N 1
ATOM 676 C CA . SER A 1 82 ? 2.517 -0.924 4.596 1.00 96.31 82 SER A CA 1
ATOM 677 C C . SER A 1 82 ? 1.528 -1.963 5.139 1.00 96.31 82 SER A C 1
ATOM 679 O O . SER A 1 82 ? 0.877 -1.744 6.162 1.00 96.31 82 SER A O 1
ATOM 681 N N . GLN A 1 83 ? 1.457 -3.142 4.512 1.00 94.75 83 GLN A N 1
ATOM 682 C CA . GLN A 1 83 ? 0.610 -4.240 4.992 1.00 94.75 83 GLN A CA 1
ATOM 683 C C . GLN A 1 83 ? 1.057 -4.732 6.378 1.00 94.75 83 GLN A C 1
ATOM 685 O O . GLN A 1 83 ? 0.224 -4.973 7.255 1.00 94.75 83 GLN A O 1
ATOM 690 N N . VAL A 1 84 ? 2.371 -4.818 6.617 1.00 95.75 84 VAL A N 1
ATOM 691 C CA . VAL A 1 84 ? 2.929 -5.189 7.928 1.00 95.75 84 VAL A CA 1
ATOM 692 C C . VAL A 1 84 ? 2.615 -4.130 8.989 1.00 95.75 84 VAL A C 1
ATOM 694 O O . VAL A 1 84 ? 2.245 -4.483 10.113 1.00 95.75 84 VAL A O 1
ATOM 697 N N . THR A 1 85 ? 2.726 -2.836 8.671 1.00 95.19 85 THR A N 1
ATOM 698 C CA . THR A 1 85 ? 2.357 -1.769 9.614 1.00 95.19 85 THR A CA 1
ATOM 699 C C . THR A 1 85 ? 0.859 -1.759 9.892 1.00 95.19 85 THR A C 1
ATOM 701 O O . THR A 1 85 ? 0.475 -1.611 11.051 1.00 95.19 85 THR A O 1
ATOM 704 N N . GLY A 1 86 ? 0.019 -2.017 8.887 1.00 94.44 86 GLY A N 1
ATOM 705 C CA . GLY A 1 86 ? -1.427 -2.152 9.058 1.00 94.44 86 GLY A CA 1
ATOM 706 C C . GLY A 1 86 ? -1.799 -3.339 9.951 1.00 94.44 86 GLY A C 1
ATOM 707 O O . GLY A 1 86 ? -2.636 -3.212 10.844 1.00 94.44 86 GLY A O 1
ATOM 708 N N . TYR A 1 87 ? -1.116 -4.478 9.794 1.00 94.50 87 TYR A N 1
ATOM 709 C CA . TYR A 1 87 ? -1.266 -5.623 10.695 1.00 94.50 87 TYR A CA 1
ATOM 710 C C . TYR A 1 87 ? -0.930 -5.256 12.147 1.00 94.50 87 TYR A C 1
ATOM 712 O O . TYR A 1 87 ? -1.693 -5.571 13.061 1.00 94.50 87 TYR A O 1
ATOM 720 N N . ARG A 1 88 ? 0.179 -4.539 12.371 1.00 94.62 88 ARG A N 1
ATOM 721 C CA . ARG A 1 88 ? 0.549 -4.072 13.715 1.00 94.62 88 ARG A CA 1
ATOM 722 C C . ARG A 1 88 ? -0.476 -3.092 14.280 1.00 94.62 88 ARG A C 1
ATOM 724 O O . ARG A 1 88 ? -0.836 -3.239 15.443 1.00 94.62 88 ARG A O 1
ATOM 731 N N . ALA A 1 89 ? -0.987 -2.152 13.484 1.00 95.06 89 ALA A N 1
ATOM 732 C CA . ALA A 1 89 ? -2.045 -1.238 13.920 1.00 95.06 89 ALA A CA 1
ATOM 733 C C . ALA A 1 89 ? -3.269 -2.010 14.434 1.00 95.06 89 ALA A C 1
ATOM 735 O O . ALA A 1 89 ? -3.715 -1.775 15.554 1.00 95.06 89 ALA A O 1
ATOM 736 N N . ASN A 1 90 ? -3.738 -2.998 13.668 1.00 94.12 90 ASN A N 1
ATOM 737 C CA . ASN A 1 90 ? -4.881 -3.829 14.048 1.00 94.12 90 ASN A CA 1
ATOM 738 C C . ASN A 1 90 ? -4.619 -4.645 15.321 1.00 94.12 90 ASN A C 1
ATOM 740 O O . ASN A 1 90 ? -5.500 -4.766 16.166 1.00 94.12 90 ASN A O 1
ATOM 744 N N . HIS A 1 91 ? -3.403 -5.165 15.501 1.00 95.19 91 HIS A N 1
ATOM 745 C CA . HIS A 1 91 ? -3.037 -5.863 16.733 1.00 95.19 91 HIS A CA 1
ATOM 746 C C . HIS A 1 91 ? -3.042 -4.929 17.958 1.00 95.19 91 HIS A C 1
ATOM 748 O O . HIS A 1 91 ? -3.484 -5.308 19.043 1.00 95.19 91 HIS A O 1
ATOM 754 N N . HIS A 1 92 ? -2.563 -3.691 17.806 1.00 94.69 92 HIS A N 1
ATOM 755 C CA . HIS A 1 92 ? -2.650 -2.686 18.866 1.00 94.69 92 HIS A CA 1
ATOM 756 C C . HIS A 1 92 ? -4.112 -2.296 19.159 1.00 94.69 92 HIS A C 1
ATOM 758 O O . HIS A 1 92 ? -4.473 -2.183 20.330 1.00 94.69 92 HIS A O 1
ATOM 764 N N . GLU A 1 93 ? -4.954 -2.168 18.131 1.00 96.19 93 GLU A N 1
ATOM 765 C CA . GLU A 1 93 ? -6.391 -1.866 18.248 1.00 96.19 93 GLU A CA 1
ATOM 766 C C . GLU A 1 93 ? -7.143 -2.973 19.000 1.00 96.19 93 GLU A C 1
ATOM 768 O O . GLU A 1 93 ? -7.961 -2.697 19.881 1.00 96.19 93 GLU A O 1
ATOM 773 N N . GLU A 1 94 ? -6.835 -4.238 18.706 1.00 95.69 94 GLU A N 1
ATOM 774 C CA . GLU A 1 94 ? -7.410 -5.389 19.401 1.00 95.69 94 GLU A CA 1
ATOM 775 C C . GLU A 1 94 ? -7.076 -5.349 20.899 1.00 95.69 94 GLU A C 1
ATOM 777 O O . GLU A 1 94 ? -7.974 -5.406 21.744 1.00 95.69 94 GLU A O 1
ATOM 782 N N . ASN A 1 95 ? -5.796 -5.176 21.243 1.00 94.62 95 ASN A N 1
ATOM 783 C CA . ASN A 1 95 ? -5.353 -5.091 22.635 1.00 94.62 95 ASN A CA 1
ATOM 784 C C . ASN A 1 95 ? -5.957 -3.878 23.364 1.00 94.62 95 ASN A C 1
ATOM 786 O O . ASN A 1 95 ? -6.383 -3.987 24.518 1.00 94.62 95 ASN A O 1
ATOM 790 N N . TYR A 1 96 ? -6.035 -2.725 22.691 1.00 95.38 96 TYR A N 1
ATOM 791 C CA . TYR A 1 96 ? -6.705 -1.535 23.214 1.00 95.38 96 TYR A CA 1
ATOM 792 C C . TYR A 1 96 ? -8.183 -1.814 23.512 1.00 95.38 96 TYR A C 1
ATOM 794 O O . TYR A 1 96 ? -8.661 -1.530 24.614 1.00 95.38 96 TYR A O 1
ATOM 802 N N . THR A 1 97 ? -8.891 -2.435 22.568 1.00 93.81 97 THR A N 1
ATOM 803 C CA . THR A 1 97 ? -10.308 -2.786 22.707 1.00 93.81 97 THR A CA 1
ATOM 804 C C . THR A 1 97 ? -10.528 -3.751 23.870 1.00 93.81 97 THR A C 1
ATOM 806 O O . THR A 1 97 ? -11.428 -3.536 24.682 1.00 93.81 97 THR A O 1
ATOM 809 N N . GLN A 1 98 ? -9.676 -4.769 24.027 1.00 94.12 98 GLN A N 1
ATOM 810 C CA . GLN A 1 98 ? -9.743 -5.697 25.161 1.00 94.12 98 GLN A CA 1
ATOM 811 C C . GLN A 1 98 ? -9.585 -4.978 26.513 1.00 94.12 98 GLN A C 1
ATOM 813 O O . GLN A 1 98 ? -10.314 -5.274 27.464 1.00 94.12 98 GLN A O 1
ATOM 818 N N . LEU A 1 99 ? -8.667 -4.009 26.618 1.00 93.06 99 LEU A N 1
ATOM 819 C CA . LEU A 1 99 ? -8.509 -3.199 27.833 1.00 93.06 99 LEU A CA 1
ATOM 820 C C . LEU A 1 99 ? -9.697 -2.255 28.063 1.00 93.06 99 LEU A C 1
ATOM 822 O O . LEU A 1 99 ? -10.134 -2.089 29.203 1.00 93.06 99 LEU A O 1
ATOM 826 N N . MET A 1 100 ? -10.262 -1.679 26.999 1.00 92.31 100 MET A N 1
ATOM 827 C CA . MET A 1 100 ? -11.452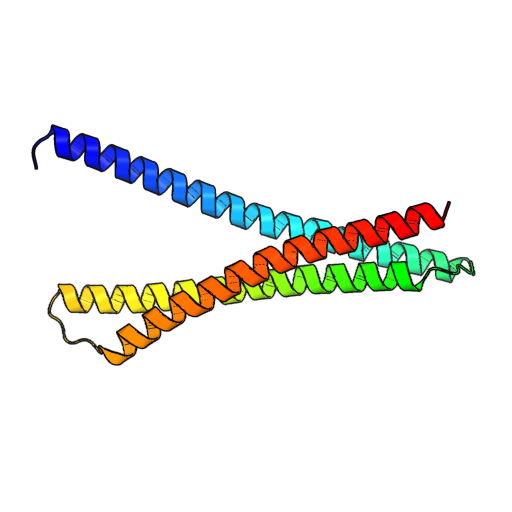 -0.830 27.082 1.00 92.31 100 MET A CA 1
ATOM 828 C C . MET A 1 100 ? -12.674 -1.620 27.576 1.00 92.31 100 MET A C 1
ATOM 830 O O . MET A 1 100 ? -13.421 -1.127 28.423 1.00 92.31 100 MET A O 1
ATOM 834 N N . LEU A 1 101 ? -12.845 -2.868 27.126 1.00 93.00 101 LEU A N 1
ATOM 835 C CA . LEU A 1 101 ? -13.892 -3.766 27.619 1.00 93.00 101 LEU A CA 1
ATOM 836 C C . LEU A 1 101 ? -13.715 -4.070 29.112 1.00 93.00 101 LEU A C 1
ATOM 838 O O . LEU A 1 101 ? -14.663 -3.898 29.876 1.00 93.00 101 LEU A O 1
ATOM 842 N N . LYS A 1 102 ? -12.496 -4.405 29.565 1.00 93.06 102 LYS A N 1
ATOM 843 C CA . LYS A 1 102 ? -12.207 -4.600 31.002 1.00 93.06 102 LYS A CA 1
ATOM 844 C C . LYS A 1 102 ? -12.565 -3.367 31.833 1.00 93.06 102 LYS A C 1
ATOM 846 O O . LYS A 1 102 ? -13.177 -3.497 32.892 1.00 93.06 102 LYS A O 1
ATOM 851 N N . LYS A 1 103 ? -12.242 -2.172 31.329 1.00 92.25 103 LYS A N 1
ATOM 852 C CA . LYS A 1 103 ? -12.598 -0.897 31.963 1.00 92.25 103 LYS A CA 1
ATOM 853 C C . LYS A 1 103 ? -14.117 -0.709 32.082 1.00 92.25 103 LYS A C 1
ATOM 855 O O . LYS A 1 103 ? -14.582 -0.285 33.138 1.00 92.25 103 LYS A O 1
ATOM 860 N N . ILE A 1 104 ? -14.892 -1.019 31.038 1.00 92.50 104 ILE A N 1
ATOM 861 C CA . ILE A 1 104 ? -16.369 -0.929 31.055 1.00 92.50 104 ILE A CA 1
ATOM 862 C C . ILE A 1 104 ? -16.967 -1.928 32.052 1.00 92.50 104 ILE A C 1
ATOM 864 O O . ILE A 1 104 ? -17.868 -1.581 32.814 1.00 92.50 104 ILE A O 1
ATOM 868 N N . GLU A 1 105 ? -16.417 -3.139 32.106 1.00 93.31 105 GLU A N 1
ATOM 869 C CA . GLU A 1 105 ? -16.804 -4.189 33.055 1.00 93.31 105 GLU A CA 1
ATOM 870 C C . GLU A 1 105 ? -16.354 -3.909 34.501 1.00 93.31 105 GLU A C 1
ATOM 872 O O . GLU A 1 105 ? -16.601 -4.727 35.386 1.00 93.31 105 GLU A O 1
ATOM 877 N N . LYS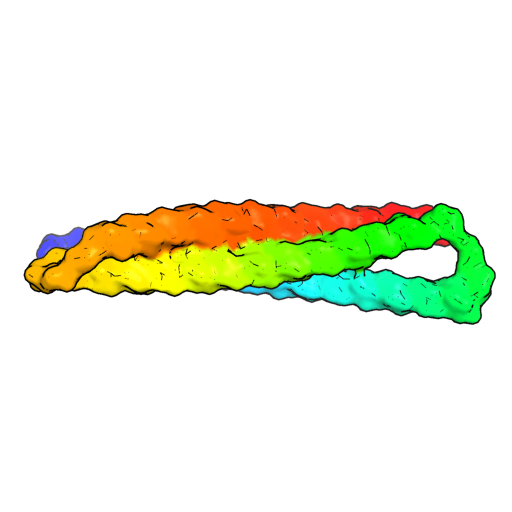 A 1 106 ? -15.699 -2.765 34.760 1.00 92.25 106 LYS A N 1
ATOM 878 C CA . LYS A 1 106 ? -15.118 -2.385 36.061 1.00 92.25 106 LYS A CA 1
ATOM 879 C C . LYS A 1 106 ? -14.118 -3.415 36.605 1.00 92.25 106 LYS A C 1
ATOM 881 O O . LYS A 1 106 ? -13.936 -3.523 37.817 1.00 92.25 106 LYS A O 1
ATOM 886 N N . LYS A 1 107 ? -13.470 -4.169 35.716 1.00 89.88 107 LYS A N 1
ATOM 887 C CA . LYS A 1 107 ? -12.354 -5.058 36.053 1.00 89.88 107 LYS A CA 1
ATOM 888 C C . LYS A 1 107 ? -11.062 -4.254 36.135 1.00 89.88 107 LYS A C 1
ATOM 890 O O . LYS A 1 107 ? -10.956 -3.179 35.545 1.00 89.88 107 LYS A O 1
ATOM 895 N N . ASP A 1 108 ? -10.081 -4.795 36.850 1.00 89.69 108 ASP A N 1
ATOM 896 C CA . ASP A 1 108 ? -8.753 -4.192 36.906 1.00 89.69 108 ASP A CA 1
ATOM 897 C C . ASP A 1 108 ? -8.107 -4.167 35.512 1.00 89.69 108 ASP A C 1
ATOM 899 O O . ASP A 1 108 ? -8.219 -5.120 34.727 1.00 89.69 108 ASP A O 1
ATOM 903 N N . TYR A 1 109 ? -7.481 -3.042 35.183 1.00 90.69 109 TYR A N 1
ATOM 904 C CA . TYR A 1 109 ? -6.874 -2.818 33.880 1.00 90.69 109 TYR A CA 1
ATOM 905 C C . TYR A 1 109 ? -5.703 -1.842 33.975 1.00 90.69 109 TYR A C 1
ATOM 907 O O . TYR A 1 109 ? -5.706 -0.875 34.737 1.00 90.69 109 TYR A O 1
ATOM 915 N N . ASP A 1 110 ? -4.708 -2.080 33.129 1.00 93.50 110 ASP A N 1
ATOM 916 C CA . ASP A 1 110 ? -3.498 -1.275 33.066 1.00 93.50 110 ASP A CA 1
ATOM 917 C C . ASP A 1 110 ? -3.724 -0.043 32.171 1.00 93.50 110 ASP A C 1
ATOM 919 O O . ASP A 1 110 ? -3.847 -0.143 30.944 1.00 93.50 110 ASP A O 1
ATOM 923 N N . LYS A 1 111 ? -3.811 1.134 32.805 1.00 91.94 111 LYS A N 1
ATOM 924 C CA . LYS A 1 111 ? -4.006 2.425 32.123 1.00 91.94 111 LYS A CA 1
ATOM 925 C C . LYS A 1 111 ? -2.823 2.800 31.233 1.00 91.94 111 LYS A C 1
ATOM 927 O O . LYS A 1 111 ? -3.037 3.412 30.189 1.00 91.94 111 LYS A O 1
ATOM 932 N N . GLU A 1 112 ? -1.605 2.453 31.638 1.00 93.44 112 GLU A N 1
ATOM 933 C CA . GLU A 1 112 ? -0.395 2.785 30.892 1.00 93.44 112 GLU A CA 1
ATOM 934 C C . GLU A 1 112 ? -0.328 1.953 29.612 1.00 93.44 112 GLU A C 1
ATOM 936 O O . GLU A 1 112 ? -0.188 2.503 28.519 1.00 93.44 112 GLU A O 1
ATOM 941 N N . LYS A 1 113 ? -0.566 0.638 29.712 1.00 93.38 113 LYS A N 1
ATOM 942 C CA . LYS A 1 113 ? -0.685 -0.228 28.528 1.00 93.38 113 LYS A CA 1
ATOM 943 C C . LYS A 1 113 ? -1.785 0.237 27.588 1.00 93.38 113 LYS A C 1
ATOM 945 O O . LYS A 1 113 ? -1.570 0.267 26.382 1.00 93.38 113 LYS A O 1
ATOM 950 N N . MET A 1 114 ? -2.940 0.634 28.118 1.00 91.69 114 MET A N 1
ATOM 951 C CA . MET A 1 114 ? -4.036 1.156 27.299 1.00 91.69 114 MET A CA 1
ATOM 952 C C . MET A 1 114 ? -3.611 2.399 26.502 1.00 91.69 114 MET A C 1
ATOM 954 O O . MET A 1 114 ? -3.895 2.483 25.308 1.00 91.69 114 MET A O 1
ATOM 958 N N . HIS A 1 115 ? -2.897 3.335 27.133 1.00 94.06 115 HIS A N 1
ATOM 959 C CA . HIS A 1 115 ? -2.361 4.510 26.446 1.00 94.06 115 HIS A CA 1
ATOM 960 C C . HIS A 1 115 ? -1.323 4.128 25.381 1.00 94.06 115 HIS A C 1
ATOM 962 O O . HIS A 1 115 ? -1.404 4.601 24.248 1.00 94.06 115 HIS A O 1
ATOM 968 N N . ASN A 1 116 ? -0.406 3.214 25.706 1.00 94.62 116 ASN A N 1
ATOM 969 C CA . ASN A 1 116 ? 0.617 2.732 24.777 1.00 94.62 116 ASN A CA 1
ATOM 970 C C . ASN A 1 116 ? 0.010 2.037 23.552 1.00 94.62 116 ASN A C 1
ATOM 972 O O . ASN A 1 116 ? 0.464 2.267 22.430 1.00 94.62 116 ASN A O 1
ATOM 976 N N . TYR A 1 117 ? -1.035 1.221 23.735 1.00 94.50 117 TYR A N 1
ATOM 977 C CA . TYR A 1 117 ? -1.738 0.604 22.613 1.00 94.50 117 TYR A CA 1
ATOM 978 C C . TYR A 1 117 ? -2.405 1.653 21.724 1.00 94.50 117 TYR A C 1
ATOM 980 O O . TYR A 1 117 ? -2.193 1.606 20.517 1.00 94.50 117 TYR A O 1
ATOM 988 N N . ASN A 1 118 ? -3.094 2.642 22.302 1.00 94.00 118 ASN A N 1
ATOM 989 C CA . ASN A 1 118 ? -3.722 3.725 21.540 1.00 94.00 118 ASN A CA 1
ATOM 990 C C . ASN A 1 118 ? -2.702 4.537 20.721 1.00 94.00 118 ASN A C 1
ATOM 992 O O . ASN A 1 118 ? -2.876 4.739 19.524 1.00 94.00 118 ASN A O 1
ATOM 996 N N . CYS A 1 119 ? -1.590 4.944 21.341 1.00 94.00 119 CYS A N 1
ATOM 997 C CA . CYS A 1 119 ? -0.504 5.634 20.638 1.00 94.00 119 CYS A CA 1
ATOM 998 C C . CYS A 1 119 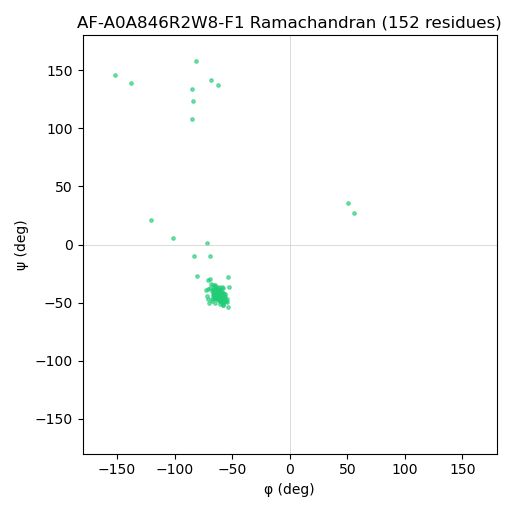? 0.111 4.761 19.531 1.00 94.00 119 CYS A C 1
ATOM 1000 O O . CYS A 1 119 ? 0.477 5.261 18.467 1.00 94.00 119 CYS A O 1
ATOM 1002 N N . GLY A 1 120 ? 0.211 3.449 19.767 1.00 93.75 120 GLY A N 1
ATOM 1003 C CA . GLY A 1 120 ? 0.643 2.478 18.766 1.00 93.75 120 GLY A CA 1
ATOM 1004 C C . GLY A 1 120 ? -0.276 2.454 17.545 1.00 93.75 120 GLY A C 1
ATOM 1005 O O . GLY A 1 120 ? 0.223 2.556 16.425 1.00 93.75 120 GLY A O 1
ATOM 1006 N N . VAL A 1 121 ? -1.596 2.386 17.752 1.00 93.69 121 VAL A N 1
ATOM 1007 C CA . VAL A 1 121 ? -2.602 2.449 16.677 1.00 93.69 121 VAL A CA 1
ATOM 1008 C C . VAL A 1 121 ? -2.396 3.696 15.821 1.00 93.69 121 VAL A C 1
ATOM 1010 O O . VAL A 1 121 ? -2.219 3.584 14.607 1.00 93.69 121 VAL A O 1
ATOM 1013 N N . ASP A 1 122 ? -2.350 4.874 16.446 1.00 94.38 122 ASP A N 1
ATOM 1014 C CA . ASP A 1 122 ? -2.221 6.149 15.734 1.00 94.38 122 ASP A CA 1
ATOM 1015 C C . ASP A 1 122 ? -0.939 6.215 14.898 1.00 94.38 122 ASP A C 1
ATOM 1017 O O . ASP A 1 122 ? -0.954 6.644 13.740 1.00 94.38 122 ASP A O 1
ATOM 1021 N N . ASN A 1 123 ? 0.181 5.770 15.469 1.00 95.19 123 ASN A N 1
ATOM 1022 C CA . ASN A 1 123 ? 1.469 5.790 14.788 1.00 95.19 123 ASN A CA 1
ATOM 1023 C C . ASN A 1 123 ? 1.500 4.811 13.610 1.00 95.19 123 ASN A C 1
ATOM 1025 O O . ASN A 1 123 ? 1.879 5.202 12.504 1.00 95.19 123 ASN A O 1
ATOM 1029 N N . TYR A 1 124 ? 1.078 3.561 13.806 1.00 95.38 124 TYR A N 1
ATOM 1030 C CA . TYR A 1 124 ? 1.083 2.569 12.730 1.00 95.38 124 TYR A CA 1
ATOM 1031 C C . TYR A 1 124 ? 0.087 2.906 11.616 1.00 95.38 124 TYR A C 1
ATOM 1033 O O . TYR A 1 124 ? 0.409 2.702 10.445 1.00 95.38 124 TYR A O 1
ATOM 1041 N N . ASN A 1 125 ? -1.071 3.487 11.938 1.00 93.81 125 ASN A N 1
ATOM 1042 C CA . ASN A 1 125 ? -2.026 3.956 10.932 1.00 93.81 125 ASN A CA 1
ATOM 1043 C C . ASN A 1 125 ? -1.456 5.103 10.089 1.00 93.81 125 ASN A C 1
ATOM 1045 O O . ASN A 1 125 ? -1.580 5.085 8.863 1.00 93.81 125 ASN A O 1
ATOM 1049 N N . LYS A 1 126 ? -0.775 6.073 10.715 1.00 95.12 126 LYS A N 1
ATOM 1050 C CA . LYS A 1 126 ? -0.083 7.148 9.982 1.00 95.12 126 LYS A CA 1
ATOM 1051 C C . LYS A 1 126 ? 0.962 6.585 9.023 1.00 95.12 126 LYS A C 1
ATOM 1053 O O . LYS A 1 126 ? 0.959 6.950 7.850 1.00 95.12 126 LYS A O 1
ATOM 1058 N N . TRP A 1 127 ? 1.811 5.672 9.498 1.00 96.25 127 TRP A N 1
ATOM 1059 C CA . TRP A 1 127 ? 2.821 5.023 8.659 1.00 96.25 127 TRP A CA 1
ATOM 1060 C C . TRP A 1 127 ? 2.201 4.247 7.499 1.00 96.25 127 TRP A C 1
ATOM 1062 O O . TRP A 1 127 ? 2.619 4.436 6.363 1.00 96.25 127 TRP A O 1
ATOM 1072 N N . THR A 1 128 ? 1.166 3.449 7.760 1.00 94.81 128 THR A N 1
ATOM 1073 C CA . THR A 1 128 ? 0.446 2.680 6.731 1.00 94.81 128 THR A CA 1
ATOM 1074 C C . THR A 1 128 ? -0.097 3.598 5.632 1.00 94.81 128 THR A C 1
ATOM 1076 O O . THR A 1 128 ? 0.103 3.347 4.446 1.00 94.81 128 THR A O 1
ATOM 1079 N N . ASN A 1 129 ? -0.712 4.724 6.001 1.00 93.50 129 ASN A N 1
ATOM 1080 C CA . ASN A 1 129 ? -1.227 5.682 5.021 1.00 93.50 129 ASN A CA 1
ATOM 1081 C C . ASN A 1 129 ? -0.114 6.308 4.168 1.00 93.50 129 ASN A C 1
ATOM 1083 O O . ASN A 1 129 ? -0.247 6.382 2.947 1.00 93.50 129 ASN A O 1
ATOM 1087 N N . VAL A 1 130 ? 0.990 6.727 4.793 1.00 96.88 130 VAL A N 1
ATOM 1088 C CA . VAL A 1 130 ? 2.139 7.307 4.079 1.00 96.88 130 VAL A CA 1
ATOM 1089 C C . VAL A 1 130 ? 2.766 6.286 3.128 1.00 96.88 130 VAL A C 1
ATOM 1091 O O . VAL A 1 130 ? 3.014 6.605 1.966 1.00 96.88 130 VAL A O 1
ATOM 1094 N N . LEU A 1 131 ? 2.983 5.053 3.589 1.00 96.56 131 LEU A N 1
ATOM 1095 C CA . LEU A 1 131 ? 3.582 3.981 2.794 1.00 96.56 131 LEU A CA 1
ATOM 1096 C C . LEU A 1 131 ? 2.683 3.572 1.620 1.00 96.56 131 LEU A C 1
ATOM 1098 O O . LEU A 1 131 ? 3.185 3.393 0.512 1.00 96.56 131 LEU A O 1
ATOM 1102 N N . ASN A 1 132 ? 1.363 3.500 1.814 1.00 94.69 132 ASN A N 1
ATOM 1103 C CA . ASN A 1 132 ? 0.418 3.243 0.724 1.00 94.69 132 ASN A CA 1
ATOM 1104 C C . ASN A 1 132 ? 0.531 4.299 -0.379 1.00 94.69 132 ASN A C 1
ATOM 1106 O O . ASN A 1 132 ? 0.742 3.951 -1.541 1.00 94.69 132 ASN A O 1
ATOM 1110 N N . ILE A 1 133 ? 0.470 5.585 -0.022 1.00 96.06 133 ILE A N 1
ATOM 1111 C CA . ILE A 1 133 ? 0.601 6.684 -0.991 1.00 96.06 133 ILE A CA 1
ATOM 1112 C C . ILE A 1 133 ? 1.962 6.627 -1.696 1.00 96.06 133 ILE A C 1
ATOM 1114 O O . ILE A 1 133 ? 2.026 6.735 -2.921 1.00 96.06 133 ILE A O 1
ATOM 1118 N N . ALA A 1 134 ? 3.042 6.405 -0.942 1.00 97.69 134 ALA A N 1
ATOM 1119 C CA . ALA A 1 134 ? 4.386 6.293 -1.495 1.00 97.69 134 ALA A CA 1
ATOM 1120 C C . ALA A 1 134 ? 4.508 5.124 -2.487 1.00 97.69 134 ALA A C 1
ATOM 1122 O O . ALA A 1 134 ? 5.067 5.300 -3.565 1.00 97.69 134 ALA A O 1
ATOM 1123 N N . SER A 1 135 ? 3.942 3.955 -2.173 1.00 97.69 135 SER A N 1
ATOM 1124 C CA . SER A 1 135 ? 3.979 2.788 -3.064 1.00 97.69 135 SER A CA 1
ATOM 1125 C C . SER A 1 135 ? 3.234 3.021 -4.383 1.00 97.69 135 SER A C 1
ATOM 1127 O O . SER A 1 135 ? 3.735 2.647 -5.444 1.00 97.69 135 SER A O 1
ATOM 1129 N N . ILE A 1 136 ? 2.092 3.717 -4.341 1.00 97.19 136 ILE A N 1
ATOM 1130 C CA . ILE A 1 136 ? 1.341 4.113 -5.540 1.00 97.19 136 ILE A CA 1
ATOM 1131 C C . ILE A 1 136 ? 2.169 5.087 -6.386 1.00 97.19 136 ILE A C 1
ATOM 1133 O O . ILE A 1 136 ? 2.291 4.903 -7.596 1.00 97.19 136 ILE A O 1
ATOM 1137 N N . ALA A 1 137 ? 2.768 6.103 -5.759 1.00 98.06 137 ALA A N 1
ATOM 1138 C CA . ALA A 1 137 ? 3.609 7.071 -6.458 1.00 98.06 137 ALA A CA 1
ATOM 1139 C C . ALA A 1 137 ? 4.818 6.395 -7.127 1.00 98.06 137 ALA A C 1
ATOM 1141 O O . ALA A 1 137 ? 5.080 6.638 -8.303 1.00 98.06 137 ALA A O 1
ATOM 1142 N N . LEU A 1 138 ? 5.506 5.496 -6.415 1.00 98.19 138 LEU A N 1
ATOM 1143 C CA . LEU A 1 138 ? 6.627 4.719 -6.951 1.00 98.19 138 LEU A CA 1
ATOM 1144 C C . LEU A 1 138 ? 6.207 3.864 -8.151 1.00 98.19 138 LEU A C 1
ATOM 1146 O O . LEU A 1 138 ? 6.891 3.883 -9.170 1.00 98.19 138 LEU A O 1
ATOM 1150 N N . MET A 1 139 ? 5.065 3.175 -8.082 1.00 98.06 139 MET A N 1
ATOM 1151 C CA . MET A 1 139 ? 4.537 2.408 -9.216 1.00 98.06 139 MET A CA 1
ATOM 1152 C C . MET A 1 139 ?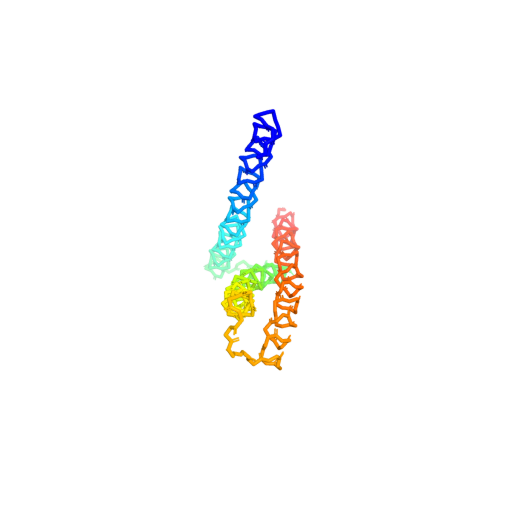 4.356 3.289 -10.464 1.00 98.06 139 MET A C 1
ATOM 1154 O O . MET A 1 139 ? 4.790 2.912 -11.552 1.00 98.06 139 MET A O 1
ATOM 1158 N N . PHE A 1 140 ? 3.761 4.478 -10.320 1.00 98.12 140 PHE A N 1
ATOM 1159 C CA . PHE A 1 140 ? 3.586 5.403 -11.446 1.00 98.12 140 PHE A CA 1
ATOM 1160 C C . PHE A 1 140 ? 4.912 5.957 -11.978 1.00 98.12 140 PHE A C 1
ATOM 1162 O O . PHE A 1 140 ? 5.075 6.059 -13.192 1.00 98.12 140 PHE A O 1
ATOM 1169 N N . ILE A 1 141 ? 5.873 6.270 -11.103 1.00 98.12 141 ILE A N 1
ATOM 1170 C CA . ILE A 1 141 ? 7.216 6.702 -11.518 1.00 98.12 141 ILE A CA 1
ATOM 1171 C C . ILE A 1 141 ? 7.913 5.581 -12.302 1.00 98.12 141 ILE A C 1
ATOM 1173 O O . ILE A 1 141 ? 8.464 5.840 -13.369 1.00 98.12 141 ILE A O 1
ATOM 1177 N N . GLY A 1 142 ? 7.836 4.332 -11.830 1.00 97.56 142 GLY A N 1
ATOM 1178 C CA . GLY A 1 142 ? 8.395 3.170 -12.525 1.00 97.56 142 GLY A CA 1
ATOM 1179 C C . GLY A 1 142 ? 7.814 3.003 -13.932 1.00 97.56 142 GLY A C 1
ATOM 1180 O O . GLY A 1 142 ? 8.570 2.846 -14.893 1.00 97.56 142 GLY A O 1
ATOM 1181 N N . LEU A 1 143 ? 6.489 3.133 -14.072 1.00 97.44 143 LEU A N 1
ATOM 1182 C CA . LEU A 1 143 ? 5.802 3.093 -15.370 1.00 97.44 143 LEU A CA 1
ATOM 1183 C C . LEU A 1 143 ? 6.226 4.238 -16.294 1.00 97.44 143 LEU A C 1
ATOM 1185 O O . LEU A 1 143 ? 6.462 4.010 -17.482 1.00 97.44 143 LEU A O 1
ATOM 1189 N N . ALA A 1 144 ? 6.341 5.458 -15.767 1.00 97.00 144 ALA A N 1
ATOM 1190 C CA . ALA A 1 144 ? 6.775 6.612 -16.546 1.00 97.00 144 ALA A CA 1
ATOM 1191 C C . ALA A 1 144 ? 8.202 6.416 -17.079 1.00 97.00 144 ALA A C 1
ATOM 1193 O O . ALA A 1 144 ? 8.438 6.607 -18.268 1.00 97.00 144 ALA A O 1
ATOM 1194 N N . LEU A 1 145 ? 9.129 5.955 -16.235 1.00 96.00 145 LEU A N 1
ATOM 1195 C CA . LEU A 1 145 ? 10.510 5.659 -16.632 1.00 96.00 145 LEU A CA 1
ATOM 1196 C C . LEU A 1 145 ? 10.583 4.560 -17.694 1.00 96.00 145 LEU A C 1
ATOM 1198 O O . LEU A 1 145 ? 11.299 4.713 -18.682 1.00 96.00 145 LEU A O 1
ATOM 1202 N N . LEU A 1 146 ? 9.811 3.480 -17.527 1.00 94.88 146 LEU A N 1
ATOM 1203 C CA . LEU A 1 146 ? 9.743 2.403 -18.516 1.00 94.88 146 LEU A CA 1
ATOM 1204 C C . LEU A 1 146 ? 9.212 2.918 -19.861 1.00 94.88 146 LEU A C 1
ATOM 1206 O O . LEU A 1 146 ? 9.708 2.533 -20.917 1.00 94.88 146 LEU A O 1
ATOM 1210 N N . THR A 1 147 ? 8.223 3.812 -19.829 1.00 94.12 147 THR A N 1
ATOM 1211 C CA . THR A 1 147 ? 7.653 4.433 -21.033 1.00 94.12 147 THR A CA 1
ATOM 1212 C C . THR A 1 147 ? 8.666 5.346 -21.723 1.00 94.12 147 THR A C 1
ATOM 1214 O O . THR A 1 147 ? 8.827 5.262 -22.937 1.00 94.12 147 THR A O 1
ATOM 1217 N N . ILE A 1 148 ? 9.385 6.177 -20.960 1.00 92.94 148 ILE A N 1
ATOM 1218 C CA . ILE A 1 148 ? 10.448 7.055 -21.475 1.00 92.94 148 ILE A CA 1
ATOM 1219 C C . ILE A 1 148 ? 11.542 6.225 -22.147 1.00 92.94 148 ILE A C 1
ATOM 1221 O O . ILE A 1 148 ? 11.952 6.545 -23.259 1.00 92.94 148 ILE A O 1
ATOM 1225 N N . PHE A 1 149 ? 11.972 5.133 -21.510 1.00 91.94 149 PHE A N 1
ATOM 1226 C CA . PHE A 1 149 ? 12.940 4.215 -22.104 1.00 91.94 149 PHE A CA 1
ATOM 1227 C C . PHE A 1 149 ? 12.444 3.655 -23.442 1.00 91.94 149 PHE A C 1
ATOM 1229 O O . PHE A 1 149 ? 13.160 3.736 -24.433 1.00 91.94 149 PHE A O 1
ATOM 1236 N N . ASN A 1 150 ? 11.206 3.147 -23.493 1.00 87.62 150 ASN A N 1
ATOM 1237 C CA . ASN A 1 150 ? 10.635 2.601 -24.727 1.00 87.62 150 ASN A CA 1
ATOM 1238 C C . ASN A 1 150 ? 10.518 3.651 -25.841 1.00 87.62 150 ASN A C 1
ATOM 1240 O O . ASN A 1 150 ? 10.747 3.325 -26.998 1.00 87.62 150 ASN A O 1
ATOM 1244 N N . TYR A 1 151 ? 10.188 4.903 -25.513 1.00 87.94 151 TYR A N 1
ATOM 1245 C CA . TYR A 1 151 ? 10.096 5.972 -26.509 1.00 87.94 151 TYR A CA 1
ATOM 1246 C C . TYR A 1 151 ? 11.461 6.351 -27.100 1.00 87.94 151 TYR A C 1
ATOM 1248 O O . TYR A 1 151 ? 11.533 6.691 -28.271 1.00 87.94 151 TYR A O 1
ATOM 1256 N N . HIS A 1 152 ? 12.533 6.283 -26.305 1.00 82.94 152 HIS A N 1
ATOM 1257 C CA . HIS A 1 152 ? 13.903 6.532 -26.771 1.00 82.94 152 HIS A CA 1
ATOM 1258 C C . HIS A 1 152 ? 14.575 5.315 -27.422 1.00 82.94 152 HIS A C 1
ATOM 1260 O O . HIS A 1 152 ? 15.674 5.452 -27.954 1.00 82.94 152 HIS A O 1
ATOM 1266 N N . LEU A 1 153 ? 13.959 4.133 -27.333 1.00 73.31 153 LEU A N 1
ATOM 1267 C CA . LEU A 1 153 ? 14.416 2.915 -28.006 1.00 73.31 153 LEU A CA 1
ATOM 1268 C C . LEU A 1 153 ? 13.986 2.880 -29.485 1.00 73.31 153 LEU A C 1
ATOM 1270 O O . LEU A 1 153 ? 14.643 2.217 -30.286 1.00 73.31 153 LEU A O 1
ATOM 1274 N N . VAL A 1 154 ? 12.876 3.553 -29.819 1.00 57.16 154 VAL A N 1
ATOM 1275 C CA . VAL A 1 154 ? 12.364 3.742 -31.191 1.00 57.16 154 VAL A CA 1
ATOM 1276 C C . VAL A 1 154 ? 13.119 4.872 -31.879 1.00 57.16 154 VAL A C 1
ATOM 1278 O O . VAL A 1 154 ? 13.461 4.686 -33.067 1.00 57.16 154 VAL A O 1
#

Sequence (154 aa):
MKKRDELEYNKWVDHLNNTRERTNYAIRRMDLLIISICGGGIYIIFETIREMKGYEVDFENEGTLIFSGITFLFGITTNFISQVTGYRANHHEENYTQLMLKKIEKKDYDKEKMHNYNCGVDNYNKWTNVLNIASIALMFIGLALLTIFNYHLV

Solvent-accessible surface area (backbone atoms only — not comparable to full-atom values): 7790 Å² total; per-residue (Å²): 127,59,76,64,58,51,53,55,49,49,53,51,52,53,52,51,52,54,50,51,53,53,50,54,52,50,51,55,48,51,54,52,48,48,46,50,52,26,50,51,50,39,50,52,46,53,52,50,54,50,53,39,65,72,68,74,62,86,68,97,54,59,66,44,44,52,50,16,36,53,31,15,52,49,14,43,52,35,39,53,51,18,53,54,31,42,53,49,16,52,54,23,46,52,54,27,49,55,44,50,51,32,50,74,70,70,43,90,65,64,65,65,61,38,51,52,22,50,54,44,24,56,52,25,47,53,49,21,54,53,27,44,55,49,17,53,52,28,38,52,51,15,51,50,34,44,50,52,41,55,62,73,71,108